Protein AF-H2Y977-F1 (afdb_monomer_lite)

Structure (mmCIF, N/CA/C/O backbone):
data_AF-H2Y977-F1
#
_entry.id   AF-H2Y977-F1
#
loop_
_atom_site.group_PDB
_atom_site.id
_atom_site.type_symbol
_atom_site.label_atom_id
_atom_site.label_alt_id
_atom_site.label_comp_id
_atom_site.label_asym_id
_atom_site.label_entity_id
_atom_site.label_seq_id
_atom_site.pdbx_PDB_ins_code
_atom_site.Cartn_x
_atom_site.Cartn_y
_atom_site.Cartn_z
_atom_site.occupancy
_atom_site.B_iso_or_equiv
_atom_site.auth_seq_id
_atom_site.auth_comp_id
_atom_site.auth_asym_id
_atom_site.auth_atom_id
_atom_site.pdbx_PDB_model_num
ATOM 1 N N . MET A 1 1 ? 7.269 18.524 -44.006 1.00 60.59 1 MET A N 1
ATOM 2 C CA . MET A 1 1 ? 6.969 18.932 -42.621 1.00 60.59 1 MET A CA 1
ATOM 3 C C . MET A 1 1 ? 5.842 18.061 -42.132 1.00 60.59 1 MET A C 1
ATOM 5 O O . MET A 1 1 ? 4.715 18.333 -42.498 1.00 60.59 1 MET A O 1
ATOM 9 N N . ASN A 1 2 ? 6.174 17.006 -41.398 1.00 74.19 2 ASN A N 1
ATOM 10 C CA . ASN A 1 2 ? 5.289 16.368 -40.427 1.00 74.19 2 ASN A CA 1
ATOM 11 C C . ASN A 1 2 ? 6.209 15.783 -39.344 1.00 74.19 2 ASN A C 1
ATOM 13 O O . ASN A 1 2 ? 6.215 14.585 -39.110 1.00 74.19 2 ASN A O 1
ATOM 17 N N . SER A 1 3 ? 7.056 16.626 -38.742 1.00 87.56 3 SER A N 1
ATOM 18 C CA . SER A 1 3 ? 8.059 16.211 -37.746 1.00 87.56 3 SER A CA 1
ATOM 19 C C . SER A 1 3 ? 7.436 15.508 -36.538 1.00 87.56 3 SER A C 1
ATOM 21 O O . SER A 1 3 ? 8.079 14.690 -35.890 1.00 87.56 3 SER A O 1
ATOM 23 N N . GLU A 1 4 ? 6.167 15.795 -36.254 1.00 94.62 4 GLU A N 1
ATOM 24 C CA . GLU A 1 4 ? 5.368 15.066 -35.269 1.00 94.62 4 GLU A CA 1
ATOM 25 C C . GLU A 1 4 ? 5.089 13.623 -35.710 1.00 94.62 4 GLU A C 1
ATOM 27 O O . GLU A 1 4 ? 5.185 12.711 -34.898 1.00 94.62 4 GLU A O 1
ATOM 32 N N . LEU A 1 5 ? 4.812 13.393 -36.998 1.00 93.06 5 LEU A N 1
ATOM 33 C CA . LEU A 1 5 ? 4.599 12.053 -37.550 1.00 93.06 5 LEU A CA 1
ATOM 34 C C . LEU A 1 5 ? 5.885 11.220 -37.489 1.00 93.06 5 LEU A C 1
ATOM 36 O O . LEU A 1 5 ? 5.832 10.049 -37.122 1.00 93.06 5 LEU A O 1
ATOM 40 N N . ASP A 1 6 ? 7.031 11.836 -37.778 1.00 93.19 6 ASP A N 1
ATOM 41 C CA . ASP A 1 6 ? 8.342 11.190 -37.641 1.00 93.19 6 ASP A CA 1
ATOM 42 C C . ASP A 1 6 ? 8.635 10.851 -36.167 1.00 93.19 6 ASP A C 1
ATOM 44 O O . ASP A 1 6 ? 9.006 9.723 -35.847 1.00 93.19 6 ASP A O 1
ATOM 48 N N . SER A 1 7 ? 8.342 11.779 -35.249 1.00 94.44 7 SER A N 1
ATOM 49 C CA . SER A 1 7 ? 8.498 11.557 -33.802 1.00 94.44 7 SER A CA 1
ATOM 50 C C . SER A 1 7 ? 7.619 10.411 -33.287 1.00 94.44 7 SER A C 1
ATOM 52 O O . SER A 1 7 ? 8.041 9.622 -32.442 1.00 94.44 7 SER A O 1
ATOM 54 N N . LEU A 1 8 ? 6.392 10.282 -33.799 1.00 95.00 8 LEU A N 1
ATOM 55 C CA . LEU A 1 8 ? 5.491 9.187 -33.436 1.00 95.00 8 LEU A CA 1
ATOM 56 C C . LEU A 1 8 ? 5.987 7.839 -33.967 1.00 95.00 8 LEU A C 1
ATOM 58 O O . LEU A 1 8 ? 5.907 6.840 -33.250 1.00 95.00 8 LEU A O 1
ATOM 62 N N . CYS A 1 9 ? 6.528 7.800 -35.187 1.00 94.88 9 CYS A N 1
ATOM 63 C CA . CYS A 1 9 ? 7.158 6.596 -35.730 1.00 94.88 9 CYS A CA 1
ATOM 64 C C . CYS A 1 9 ? 8.312 6.128 -34.838 1.00 94.88 9 CYS A C 1
ATOM 66 O O . CYS A 1 9 ? 8.383 4.942 -34.504 1.00 94.88 9 CYS A O 1
ATOM 68 N N . ASP A 1 10 ? 9.155 7.056 -34.387 1.00 95.88 10 ASP A N 1
ATOM 69 C CA . ASP A 1 10 ? 10.260 6.745 -33.485 1.00 95.88 10 ASP A CA 1
ATOM 70 C C . ASP A 1 10 ? 9.757 6.189 -32.148 1.00 95.88 10 ASP A C 1
ATOM 72 O O . ASP A 1 10 ? 10.258 5.161 -31.684 1.00 95.88 10 ASP A O 1
ATOM 76 N N . VAL A 1 11 ? 8.722 6.788 -31.548 1.00 96.00 11 VAL A N 1
ATOM 77 C CA . VAL A 1 11 ? 8.109 6.268 -30.312 1.00 96.00 11 VAL A CA 1
ATOM 78 C C . VAL A 1 11 ? 7.576 4.847 -30.516 1.00 96.00 11 VAL A C 1
ATOM 80 O O . VAL A 1 11 ? 7.844 3.969 -29.696 1.00 96.00 11 VAL A O 1
ATOM 83 N N . ILE A 1 12 ? 6.884 4.578 -31.626 1.00 97.12 12 ILE A N 1
ATOM 84 C CA . ILE A 1 12 ? 6.352 3.242 -31.940 1.00 97.12 12 ILE A CA 1
ATOM 85 C C . ILE A 1 12 ? 7.480 2.206 -32.036 1.00 97.12 12 ILE A C 1
ATOM 87 O O . ILE A 1 12 ? 7.340 1.093 -31.523 1.00 97.12 12 ILE A O 1
ATOM 91 N N . VAL A 1 13 ? 8.601 2.554 -32.673 1.00 97.06 13 VAL A N 1
ATOM 92 C CA . VAL A 1 13 ? 9.765 1.664 -32.794 1.00 97.06 13 VAL A CA 1
ATOM 93 C C . VAL A 1 13 ? 10.361 1.352 -31.420 1.00 97.06 13 VAL A C 1
ATOM 95 O O . VAL A 1 13 ? 10.608 0.183 -31.115 1.00 97.06 13 VAL A O 1
ATOM 98 N N . HIS A 1 14 ? 10.537 2.364 -30.570 1.00 96.50 14 HIS A N 1
ATOM 99 C CA . HIS A 1 14 ? 11.090 2.174 -29.228 1.00 96.50 14 HIS A CA 1
ATOM 100 C C . HIS A 1 14 ? 10.170 1.335 -28.334 1.00 96.50 14 HIS A C 1
ATOM 102 O O . HIS A 1 14 ? 10.648 0.418 -27.668 1.00 96.50 14 HIS A O 1
ATOM 108 N N . LEU A 1 15 ? 8.855 1.572 -28.368 1.00 95.62 15 LEU A N 1
ATOM 109 C CA . LEU A 1 15 ? 7.887 0.797 -27.584 1.00 95.62 15 LEU A CA 1
ATOM 110 C C . LEU A 1 15 ? 7.840 -0.674 -28.015 1.00 95.62 15 LEU A C 1
ATOM 112 O O . LEU A 1 15 ? 7.801 -1.563 -27.167 1.00 95.62 15 LEU A O 1
ATOM 116 N N . ARG A 1 16 ? 7.909 -0.958 -29.323 1.00 96.38 16 ARG A N 1
ATOM 117 C CA . ARG A 1 16 ? 7.991 -2.337 -29.843 1.00 96.38 16 ARG A CA 1
ATOM 118 C C . ARG A 1 16 ? 9.261 -3.059 -29.402 1.00 96.38 16 ARG A C 1
ATOM 120 O O . ARG A 1 16 ? 9.232 -4.258 -29.147 1.00 96.38 16 ARG A O 1
ATOM 1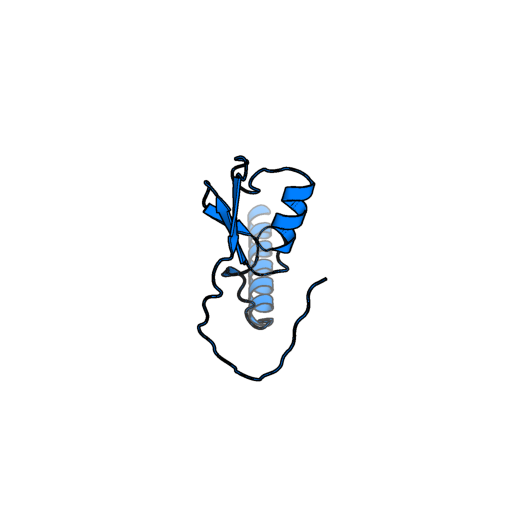27 N N . LYS A 1 17 ? 10.383 -2.343 -29.331 1.00 95.88 17 LYS A N 1
ATOM 128 C CA . LYS A 1 17 ? 11.644 -2.907 -28.847 1.00 95.88 17 LYS A CA 1
ATOM 1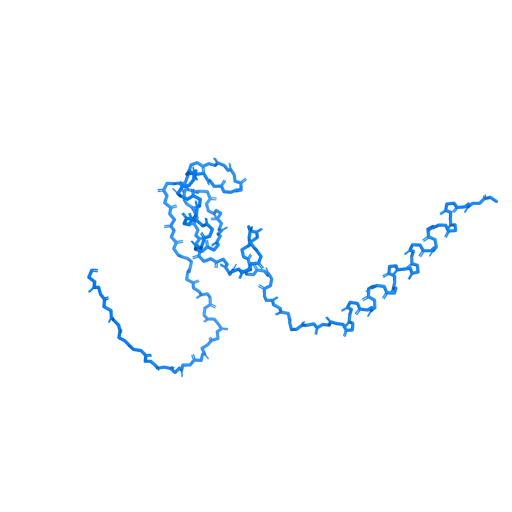29 C C . LYS A 1 17 ? 11.571 -3.211 -27.347 1.00 95.88 17 LYS A C 1
ATOM 131 O O . LYS A 1 17 ? 11.880 -4.329 -26.956 1.00 95.88 17 LYS A O 1
ATOM 136 N N . ALA A 1 18 ? 11.108 -2.253 -26.545 1.00 92.81 18 ALA A N 1
ATOM 137 C CA . ALA A 1 18 ? 11.002 -2.403 -25.095 1.00 92.81 18 ALA A CA 1
ATOM 138 C C . ALA A 1 18 ? 10.026 -3.521 -24.685 1.00 92.81 18 ALA A C 1
ATOM 140 O O . ALA A 1 18 ? 10.335 -4.311 -23.802 1.00 92.81 18 ALA A O 1
ATOM 141 N N . THR A 1 19 ? 8.877 -3.632 -25.361 1.00 91.81 19 THR A N 1
ATOM 142 C CA . THR A 1 19 ? 7.910 -4.726 -25.132 1.00 91.81 19 THR A CA 1
ATOM 143 C C . THR A 1 19 ? 8.516 -6.091 -25.438 1.00 91.81 19 THR A C 1
ATOM 145 O O . THR A 1 19 ? 8.445 -6.985 -24.602 1.00 91.81 19 THR A O 1
ATOM 148 N N . LYS A 1 20 ? 9.209 -6.234 -26.574 1.00 92.94 20 LYS A N 1
ATOM 149 C CA . LYS A 1 20 ? 9.927 -7.468 -26.915 1.00 92.94 20 LYS A CA 1
ATOM 150 C C . LYS A 1 20 ? 11.018 -7.812 -25.896 1.00 92.94 20 LYS A C 1
ATOM 152 O O . LYS A 1 20 ? 11.233 -8.979 -25.597 1.00 92.94 20 LYS A O 1
ATOM 157 N N . GLU A 1 21 ? 11.751 -6.827 -25.389 1.00 92.00 21 GLU A N 1
ATOM 158 C CA . GLU A 1 21 ? 12.775 -7.052 -24.359 1.00 92.00 21 GLU A CA 1
ATOM 159 C C . GLU A 1 21 ? 12.153 -7.490 -23.025 1.00 92.00 21 GLU A C 1
ATOM 161 O O . GLU A 1 21 ? 12.668 -8.419 -22.408 1.00 92.00 21 GLU A O 1
ATOM 166 N N . ALA A 1 22 ? 11.015 -6.908 -22.632 1.00 85.19 22 ALA A N 1
ATOM 167 C CA . ALA A 1 22 ? 10.260 -7.317 -21.447 1.00 85.19 22 ALA A CA 1
ATOM 168 C C . ALA A 1 22 ? 9.718 -8.754 -21.561 1.00 85.19 22 ALA A C 1
ATOM 170 O O . ALA A 1 22 ? 9.860 -9.533 -20.626 1.00 85.19 22 ALA A O 1
ATOM 171 N N . GLU A 1 23 ? 9.187 -9.148 -22.724 1.00 84.25 23 GLU A N 1
ATOM 172 C CA . GLU A 1 23 ? 8.746 -10.530 -22.998 1.00 84.25 23 GLU A CA 1
ATOM 173 C C . GLU A 1 23 ? 9.885 -11.559 -22.918 1.00 84.25 23 GLU A C 1
ATOM 175 O O . GLU A 1 23 ? 9.648 -12.728 -22.632 1.00 84.25 23 GLU A O 1
ATOM 180 N N . ASN A 1 24 ? 11.129 -11.154 -23.186 1.00 82.62 24 ASN A N 1
ATOM 181 C CA . ASN A 1 24 ? 12.286 -12.046 -23.070 1.00 82.62 24 ASN A CA 1
ATOM 182 C C . ASN A 1 24 ? 12.831 -12.129 -21.638 1.00 82.62 24 ASN A C 1
ATOM 184 O O . ASN A 1 24 ? 13.630 -13.018 -21.352 1.00 82.62 24 ASN A O 1
ATOM 188 N N . ASN A 1 25 ? 12.417 -11.218 -20.755 1.00 77.81 25 ASN A N 1
ATOM 189 C CA . ASN A 1 25 ? 12.866 -11.137 -19.371 1.00 77.81 25 ASN A CA 1
ATOM 190 C C . ASN A 1 25 ? 11.748 -11.537 -18.398 1.00 77.81 25 ASN A C 1
ATOM 192 O O . ASN A 1 25 ? 11.531 -10.873 -17.389 1.00 77.81 25 ASN A O 1
ATOM 196 N N . ILE A 1 26 ? 11.002 -12.598 -18.733 1.00 66.88 26 ILE A N 1
ATOM 197 C CA . ILE A 1 26 ? 9.994 -13.176 -17.839 1.00 66.88 26 ILE A CA 1
ATOM 198 C C . ILE A 1 26 ? 10.742 -13.800 -16.656 1.00 66.88 26 ILE A C 1
ATOM 200 O O . ILE A 1 26 ? 11.149 -14.962 -16.694 1.00 66.88 26 ILE A O 1
ATOM 204 N N . GLU A 1 27 ? 10.968 -12.996 -15.622 1.00 66.69 27 GLU A N 1
ATOM 205 C CA . GLU A 1 27 ? 11.196 -13.484 -14.267 1.00 66.69 27 GLU A CA 1
ATOM 206 C C . GLU A 1 27 ? 9.943 -14.264 -13.835 1.00 66.69 27 GLU A C 1
ATOM 208 O O . GLU A 1 27 ? 8.848 -13.996 -14.342 1.00 66.69 27 GLU A O 1
ATOM 213 N N . GLU A 1 28 ? 10.096 -15.283 -12.976 1.00 69.06 28 GLU A N 1
ATOM 214 C CA . GLU A 1 28 ? 8.939 -16.049 -12.493 1.00 69.06 28 GLU A CA 1
ATOM 215 C C . GLU A 1 28 ? 7.851 -15.071 -12.042 1.00 69.06 28 GLU A C 1
ATOM 217 O O . GLU A 1 28 ? 8.184 -14.127 -11.320 1.00 69.06 28 GLU A O 1
ATOM 222 N N . PRO A 1 29 ? 6.587 -15.245 -12.480 1.00 62.09 29 PRO A N 1
ATOM 223 C CA . PRO A 1 29 ? 5.522 -14.348 -12.082 1.00 62.09 29 PRO A CA 1
ATOM 224 C C . PRO A 1 29 ? 5.424 -14.419 -10.563 1.00 62.09 29 PRO A C 1
ATOM 226 O O . PRO A 1 29 ? 4.889 -15.378 -10.005 1.00 62.09 29 PRO A O 1
ATOM 229 N N . MET A 1 30 ? 5.982 -13.412 -9.887 1.00 60.59 30 MET A N 1
ATOM 230 C CA . MET A 1 30 ? 5.590 -13.141 -8.522 1.00 60.59 30 MET A CA 1
ATOM 231 C C . MET A 1 30 ? 4.086 -12.928 -8.584 1.00 60.59 30 MET A C 1
ATOM 233 O O . MET A 1 30 ? 3.578 -12.305 -9.517 1.00 60.59 30 MET A O 1
ATOM 237 N N . ASP A 1 31 ? 3.371 -13.505 -7.632 1.00 74.31 31 ASP A N 1
ATOM 238 C CA . ASP A 1 31 ? 1.932 -13.334 -7.527 1.00 74.31 31 ASP A CA 1
ATOM 239 C C . ASP A 1 31 ? 1.644 -11.892 -7.074 1.00 74.31 31 ASP A C 1
ATOM 241 O O . ASP A 1 31 ? 1.397 -11.601 -5.901 1.00 74.31 31 ASP A O 1
ATOM 245 N N . GLU A 1 32 ? 1.812 -10.954 -8.010 1.00 77.69 32 GLU A N 1
ATOM 246 C CA . GLU A 1 32 ? 1.706 -9.510 -7.812 1.00 77.69 32 GLU A CA 1
ATOM 247 C C . GLU A 1 32 ? 0.308 -9.127 -7.325 1.00 77.69 32 GLU A C 1
ATOM 249 O O . GLU A 1 32 ? 0.159 -8.160 -6.574 1.00 77.69 32 GLU A O 1
ATOM 254 N N . ASP A 1 33 ? -0.696 -9.935 -7.674 1.00 82.50 33 ASP A N 1
ATOM 255 C CA . ASP A 1 33 ? -2.084 -9.776 -7.249 1.00 82.50 33 ASP A CA 1
ATOM 256 C C . ASP A 1 33 ? -2.249 -9.941 -5.729 1.00 82.50 33 ASP A C 1
ATOM 258 O O . ASP A 1 33 ? -3.151 -9.348 -5.128 1.00 82.50 33 ASP A O 1
ATOM 262 N N . ASN A 1 34 ? -1.345 -10.684 -5.082 1.00 86.88 34 ASN A N 1
ATOM 263 C CA . ASN A 1 34 ? -1.350 -10.907 -3.639 1.00 86.88 34 ASN A CA 1
ATOM 264 C C . ASN A 1 34 ? -0.415 -9.966 -2.867 1.00 86.88 34 ASN A C 1
ATOM 266 O O . ASN A 1 34 ? -0.412 -9.981 -1.631 1.00 86.88 34 ASN A O 1
ATOM 270 N N . LEU A 1 35 ? 0.346 -9.096 -3.538 1.00 92.62 35 LEU A N 1
ATOM 271 C CA . LEU A 1 35 ? 1.236 -8.149 -2.872 1.00 92.62 35 LEU A CA 1
ATOM 272 C C . LEU A 1 35 ? 0.475 -6.965 -2.264 1.00 92.62 35 LEU A C 1
ATOM 274 O O . LEU A 1 35 ? -0.438 -6.368 -2.831 1.00 92.62 35 LEU A O 1
ATOM 278 N N . CYS A 1 36 ? 0.902 -6.554 -1.073 1.00 94.06 36 CYS A N 1
ATOM 279 C CA . CYS A 1 36 ? 0.408 -5.347 -0.431 1.00 94.06 36 CYS A CA 1
ATOM 280 C C . CYS A 1 36 ? 0.822 -4.117 -1.244 1.00 94.06 36 CYS A C 1
ATOM 282 O O . CYS A 1 36 ? 1.980 -3.697 -1.197 1.00 94.06 36 CYS A O 1
ATOM 284 N N . THR A 1 37 ? -0.153 -3.475 -1.886 1.00 94.06 37 THR A N 1
ATOM 285 C CA . THR A 1 37 ? 0.024 -2.282 -2.737 1.00 94.06 37 THR A CA 1
ATOM 286 C C . THR A 1 37 ? 0.577 -1.051 -2.013 1.00 94.06 37 THR A C 1
ATOM 288 O O . THR A 1 37 ? 0.934 -0.063 -2.647 1.00 94.06 37 THR A O 1
ATOM 291 N N . ILE A 1 38 ? 0.680 -1.096 -0.682 1.00 94.94 38 ILE A N 1
ATOM 292 C CA . ILE A 1 38 ? 1.324 -0.049 0.120 1.00 94.94 38 ILE A CA 1
ATOM 293 C C . ILE A 1 38 ? 2.852 -0.184 0.103 1.00 94.94 38 ILE A C 1
ATOM 295 O O . ILE A 1 38 ? 3.553 0.821 0.182 1.00 94.94 38 ILE A O 1
ATOM 299 N N . CYS A 1 39 ? 3.378 -1.412 0.033 1.00 94.62 39 CYS A N 1
ATOM 300 C CA . CYS A 1 39 ? 4.815 -1.670 0.178 1.00 94.62 39 CYS A CA 1
ATOM 301 C C . CYS A 1 39 ? 5.452 -2.468 -0.961 1.00 94.62 39 CYS A C 1
ATOM 303 O O . CYS A 1 39 ? 6.675 -2.490 -1.023 1.00 94.62 39 CYS A O 1
ATOM 305 N N . TYR A 1 40 ? 4.663 -3.139 -1.807 1.00 93.62 40 TYR A N 1
ATOM 306 C CA . TYR A 1 40 ? 5.127 -4.009 -2.898 1.00 93.62 40 TYR A CA 1
ATOM 307 C C . TYR A 1 40 ? 6.193 -5.046 -2.484 1.00 93.62 40 TYR A C 1
ATOM 309 O O . TYR A 1 40 ? 6.957 -5.519 -3.313 1.00 93.62 40 TYR A O 1
ATOM 317 N N . ALA A 1 41 ? 6.265 -5.389 -1.193 1.00 92.38 41 ALA A N 1
ATOM 318 C CA . ALA A 1 41 ? 7.330 -6.226 -0.630 1.00 92.38 41 ALA A CA 1
ATOM 319 C C . ALA A 1 41 ? 6.818 -7.383 0.240 1.00 92.38 41 ALA A C 1
ATOM 321 O O . ALA A 1 41 ? 7.574 -8.286 0.573 1.00 92.38 41 ALA A O 1
ATOM 322 N N . ASN A 1 42 ? 5.557 -7.337 0.674 1.00 92.75 42 ASN A N 1
ATOM 323 C CA . ASN A 1 42 ? 4.941 -8.374 1.500 1.00 92.75 42 ASN A CA 1
ATOM 324 C C . ASN A 1 42 ? 3.525 -8.633 0.999 1.00 92.75 42 ASN A C 1
ATOM 326 O O . ASN A 1 42 ? 2.860 -7.693 0.565 1.00 92.75 42 ASN A O 1
ATOM 330 N N . GLU A 1 43 ? 3.039 -9.855 1.161 1.00 93.38 43 GLU A N 1
ATOM 331 C CA . GLU A 1 43 ? 1.677 -10.238 0.792 1.00 93.38 43 GLU A CA 1
ATOM 332 C C . GLU A 1 43 ? 0.605 -9.575 1.670 1.00 93.38 43 GLU A C 1
ATOM 334 O O . GLU A 1 43 ? 0.824 -9.201 2.833 1.00 93.38 43 GLU A O 1
ATOM 339 N N . VAL A 1 44 ? -0.586 -9.427 1.099 1.00 94.69 44 VAL A N 1
ATOM 340 C CA . VAL A 1 44 ? 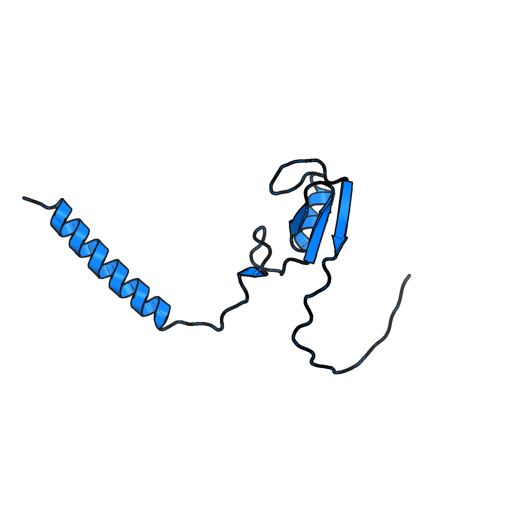-1.802 -9.028 1.798 1.00 94.69 44 VAL A CA 1
ATOM 341 C C . VAL A 1 44 ? -2.174 -10.106 2.816 1.00 94.69 44 VAL A C 1
ATOM 343 O O . VAL A 1 44 ? -2.309 -11.276 2.489 1.00 94.69 44 VAL A O 1
ATOM 346 N N . ALA A 1 45 ? -2.359 -9.707 4.074 1.00 95.75 45 ALA A N 1
ATOM 347 C CA . ALA A 1 45 ? -2.570 -10.648 5.176 1.00 95.75 45 ALA A CA 1
ATOM 348 C C . ALA A 1 45 ? -3.611 -10.184 6.201 1.00 95.75 45 ALA A C 1
ATOM 350 O O . ALA A 1 45 ? -3.999 -10.961 7.068 1.00 95.75 45 ALA A O 1
ATOM 351 N N . VAL A 1 46 ? -4.054 -8.926 6.147 1.00 96.31 46 VAL A N 1
ATOM 352 C CA . VAL A 1 46 ? -5.021 -8.366 7.097 1.00 96.31 46 VAL A CA 1
ATOM 353 C C . VAL A 1 46 ? -6.120 -7.592 6.383 1.00 96.31 46 VAL A C 1
ATOM 355 O O . VAL A 1 46 ? -5.876 -6.985 5.343 1.00 96.31 46 VAL A O 1
ATOM 358 N N . VAL A 1 47 ? -7.309 -7.567 6.981 1.00 96.81 47 VAL A N 1
ATOM 359 C CA . VAL A 1 47 ? -8.462 -6.759 6.563 1.00 96.81 47 VAL A CA 1
ATOM 360 C C . VAL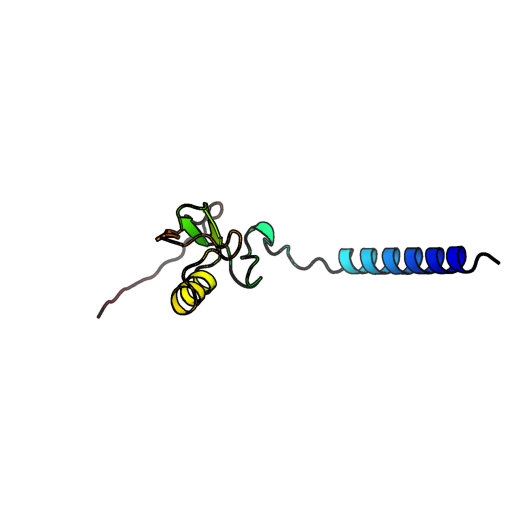 A 1 47 ? -8.852 -5.776 7.668 1.00 96.81 47 VAL A C 1
ATOM 362 O O . VAL A 1 47 ? -8.837 -6.116 8.852 1.00 96.81 47 VAL A O 1
ATOM 365 N N . PHE A 1 48 ? -9.185 -4.542 7.296 1.00 96.31 48 PHE A N 1
ATOM 366 C CA . PHE A 1 48 ? -9.553 -3.464 8.215 1.00 96.31 48 PHE A CA 1
ATOM 367 C C . PHE A 1 48 ? -11.068 -3.365 8.387 1.00 96.31 48 PHE A C 1
ATOM 369 O O . PHE A 1 48 ? -11.819 -3.474 7.420 1.00 96.31 48 PHE A O 1
ATOM 376 N N . HIS A 1 49 ? -11.526 -3.040 9.594 1.00 96.00 49 HIS A N 1
ATOM 377 C CA . HIS A 1 49 ? -12.943 -2.848 9.900 1.00 96.00 49 HIS A CA 1
ATOM 378 C C . HIS A 1 49 ? -13.234 -1.392 10.289 1.00 96.00 49 HIS A C 1
ATOM 380 O O . HIS A 1 49 ? -12.437 -0.789 11.016 1.00 96.00 49 HIS A O 1
ATOM 386 N N . PRO A 1 50 ? -14.361 -0.817 9.819 1.00 95.88 50 PRO A N 1
ATOM 387 C CA . PRO A 1 50 ? -15.436 -1.462 9.042 1.00 95.88 50 PRO A CA 1
ATOM 388 C C . PRO A 1 50 ? -15.249 -1.449 7.507 1.00 95.88 50 PRO A C 1
ATOM 390 O O . PRO A 1 50 ? -16.061 -2.030 6.793 1.00 95.88 50 PRO A O 1
ATOM 393 N N . CYS A 1 51 ? -14.213 -0.787 6.980 1.00 97.19 51 CYS A N 1
ATOM 394 C CA . CYS A 1 51 ? -14.103 -0.474 5.545 1.00 97.19 51 CYS A CA 1
ATOM 395 C C . CYS A 1 51 ? -13.717 -1.638 4.610 1.00 97.19 51 CYS A C 1
ATOM 397 O O . CYS A 1 51 ? -13.852 -1.492 3.400 1.00 97.19 51 CYS A O 1
ATOM 399 N N . LYS A 1 52 ? -13.255 -2.775 5.141 1.00 96.25 52 LYS A N 1
ATOM 400 C CA . LYS A 1 52 ? -12.860 -3.996 4.411 1.00 96.25 52 LYS A CA 1
ATOM 401 C C . LYS A 1 52 ? -11.669 -3.865 3.453 1.00 96.25 52 LYS A C 1
ATOM 403 O O . LYS A 1 52 ? -11.414 -4.784 2.683 1.00 96.25 52 LYS A O 1
ATOM 408 N N . HIS A 1 53 ? -10.909 -2.775 3.515 1.00 96.31 53 HIS A N 1
ATOM 409 C CA . HIS A 1 53 ? -9.630 -2.691 2.807 1.00 96.31 53 HIS A CA 1
ATOM 410 C C . HIS A 1 53 ? -8.577 -3.603 3.437 1.00 96.31 53 HIS A C 1
ATOM 412 O O . HIS A 1 53 ? -8.673 -3.935 4.619 1.00 96.31 53 HIS A O 1
ATOM 418 N N . THR A 1 54 ? -7.561 -3.976 2.664 1.00 96.00 54 THR A N 1
ATOM 419 C CA . THR A 1 54 ? -6.577 -4.984 3.058 1.00 96.00 54 THR A CA 1
ATOM 420 C C . THR A 1 54 ? -5.138 -4.472 2.943 1.00 96.00 54 THR A C 1
ATOM 422 O O . THR A 1 54 ? -4.856 -3.538 2.197 1.00 96.00 54 THR A O 1
ATOM 425 N N . SER A 1 55 ? -4.214 -5.040 3.724 1.00 96.06 55 SER A N 1
ATOM 426 C CA . SER A 1 55 ? -2.770 -4.760 3.625 1.00 96.06 55 SER A CA 1
ATOM 427 C C . SER A 1 55 ? -1.935 -5.922 4.168 1.00 96.06 55 SER A C 1
ATOM 429 O O . SER A 1 55 ? -2.472 -6.896 4.694 1.00 96.06 55 SER A O 1
ATOM 431 N N . CYS A 1 56 ? -0.606 -5.812 4.124 1.00 96.62 56 CYS A N 1
ATOM 432 C CA . CYS A 1 56 ? 0.275 -6.703 4.882 1.00 96.62 56 CYS A CA 1
ATOM 433 C C . CYS A 1 56 ? 0.277 -6.358 6.385 1.00 96.62 56 CYS A C 1
ATOM 435 O O . CYS A 1 56 ? -0.077 -5.243 6.795 1.00 96.62 56 CYS A O 1
ATOM 437 N N . ARG A 1 57 ? 0.734 -7.308 7.216 1.00 95.88 57 ARG A N 1
ATOM 438 C CA . ARG A 1 57 ? 0.849 -7.152 8.682 1.00 95.88 57 ARG A CA 1
ATOM 439 C C . ARG A 1 57 ? 1.824 -6.051 9.098 1.00 95.88 57 ARG A C 1
ATOM 441 O O . ARG A 1 57 ? 1.608 -5.389 10.110 1.00 95.88 57 ARG A O 1
ATOM 448 N N . THR A 1 58 ? 2.900 -5.860 8.341 1.00 96.44 58 THR A N 1
ATOM 449 C CA . THR A 1 58 ? 3.928 -4.857 8.651 1.00 96.44 58 THR A CA 1
ATOM 450 C C . THR A 1 58 ? 3.374 -3.444 8.488 1.00 96.44 58 THR A C 1
ATOM 452 O O . THR A 1 58 ? 3.507 -2.623 9.395 1.00 96.44 58 THR A O 1
ATOM 455 N N . CYS A 1 59 ? 2.664 -3.183 7.385 1.00 96.12 59 CYS A N 1
ATOM 456 C CA . CYS A 1 59 ? 2.061 -1.880 7.118 1.00 96.12 59 CYS A CA 1
ATOM 457 C C . CYS A 1 59 ? 1.006 -1.503 8.166 1.00 96.12 59 CYS A C 1
ATOM 459 O O . CYS A 1 59 ? 1.068 -0.396 8.696 1.00 96.12 59 CYS A O 1
ATOM 461 N N . ILE A 1 60 ? 0.081 -2.405 8.530 1.00 95.12 60 ILE A N 1
ATOM 462 C CA . ILE A 1 60 ? -0.947 -2.064 9.531 1.00 95.12 60 ILE A CA 1
ATOM 463 C C . ILE A 1 60 ? -0.343 -1.781 10.909 1.00 95.12 60 ILE A C 1
ATOM 465 O O . ILE A 1 60 ? -0.767 -0.845 11.580 1.00 95.12 60 ILE A O 1
ATOM 469 N N . LYS A 1 61 ? 0.686 -2.530 11.328 1.00 93.00 61 LYS A N 1
ATOM 470 C CA . LYS A 1 61 ? 1.365 -2.277 12.607 1.00 93.00 61 LYS A CA 1
ATOM 471 C C . LYS A 1 61 ? 1.973 -0.881 12.632 1.00 93.00 61 LYS A C 1
ATOM 473 O O . LYS A 1 61 ? 1.779 -0.162 13.605 1.00 93.00 61 LYS A O 1
ATOM 478 N N . GLN A 1 62 ? 2.652 -0.492 11.553 1.00 94.19 62 GLN A N 1
ATOM 479 C CA . GLN A 1 62 ? 3.248 0.834 11.439 1.00 94.19 62 GLN A CA 1
ATOM 480 C C . GLN A 1 62 ? 2.188 1.944 11.441 1.00 94.19 62 GLN A C 1
ATOM 482 O O . GLN A 1 62 ? 2.372 2.957 12.112 1.00 94.19 62 GLN A O 1
ATOM 487 N N . GLN A 1 63 ? 1.073 1.744 10.734 1.00 92.56 63 GLN A N 1
ATOM 488 C CA . GLN A 1 63 ? -0.020 2.714 10.665 1.00 92.56 63 GLN A CA 1
ATOM 489 C C . GLN A 1 63 ? -0.692 2.909 12.020 1.00 92.56 63 GLN A C 1
ATOM 491 O O . GLN A 1 63 ? -0.861 4.036 12.461 1.00 92.56 63 GLN A O 1
ATOM 496 N N . LEU A 1 64 ? -0.986 1.833 12.751 1.00 87.62 64 LEU A N 1
ATOM 497 C CA . LEU A 1 64 ? -1.574 1.942 14.090 1.00 87.62 64 LEU A CA 1
ATOM 498 C C . LEU A 1 64 ? -0.664 2.665 15.099 1.00 87.62 64 LEU A C 1
ATOM 500 O O . LEU A 1 64 ? -1.170 3.163 16.102 1.00 87.62 64 LEU A 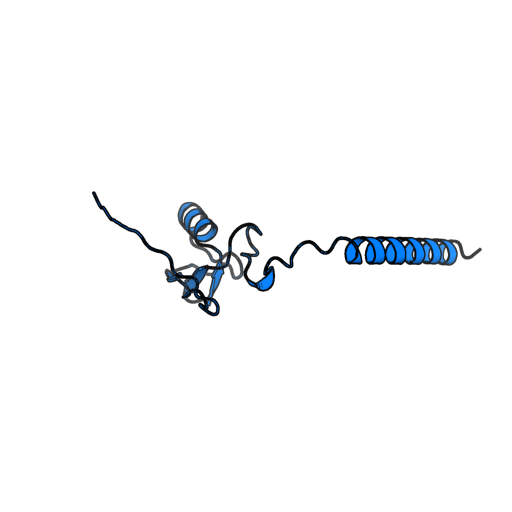O 1
ATOM 504 N N . MET A 1 65 ? 0.646 2.743 14.838 1.00 89.19 65 MET A N 1
ATOM 505 C CA . MET A 1 65 ? 1.590 3.528 15.642 1.00 89.19 65 MET A CA 1
ATOM 506 C C . MET A 1 65 ? 1.610 5.018 15.270 1.00 89.19 65 MET A C 1
ATOM 508 O O . MET A 1 65 ? 1.943 5.838 16.121 1.00 89.19 65 MET A O 1
ATOM 512 N N . SER A 1 66 ? 1.283 5.378 14.025 1.00 86.19 66 SER A N 1
ATOM 513 C CA . SER A 1 66 ? 1.353 6.757 13.521 1.00 86.19 66 SER A CA 1
ATOM 514 C C . SER A 1 66 ? -0.013 7.443 13.437 1.00 86.19 66 SER A C 1
ATOM 516 O O . SER A 1 66 ? -0.165 8.567 13.908 1.00 86.19 66 SER A O 1
ATOM 518 N N . CYS A 1 67 ? -1.005 6.790 12.833 1.00 83.94 67 CYS A N 1
ATOM 519 C CA . CYS A 1 67 ? -2.340 7.320 12.587 1.00 83.94 67 CYS A CA 1
ATOM 520 C C . CYS A 1 67 ? -3.356 6.181 12.423 1.00 83.94 67 CYS A C 1
ATOM 522 O O . CYS A 1 67 ? -3.195 5.291 11.592 1.00 83.94 67 CYS A O 1
ATOM 524 N N . ARG A 1 68 ? -4.461 6.215 13.170 1.00 89.06 68 ARG A N 1
ATOM 525 C CA . ARG A 1 68 ? -5.446 5.121 13.191 1.00 89.06 68 ARG A CA 1
ATOM 526 C C . ARG A 1 68 ? -6.469 5.181 12.044 1.00 89.06 68 ARG A C 1
ATOM 528 O O . ARG A 1 68 ? -7.651 4.930 12.249 1.00 89.06 68 ARG A O 1
ATOM 535 N N . GLU A 1 69 ? -6.024 5.489 10.832 1.00 95.00 69 GLU A N 1
ATOM 536 C CA . GLU A 1 69 ? -6.870 5.622 9.637 1.00 95.00 69 GLU A CA 1
ATOM 537 C C . GLU A 1 69 ? -6.515 4.596 8.556 1.00 95.00 69 GLU A C 1
ATOM 539 O O . GLU A 1 69 ? -5.367 4.166 8.430 1.00 95.00 69 GLU A O 1
ATOM 544 N N . CYS A 1 70 ? -7.505 4.210 7.751 1.00 95.50 70 CYS A N 1
ATOM 545 C CA . CYS A 1 70 ? -7.321 3.328 6.606 1.00 95.50 70 CYS A CA 1
ATOM 546 C C . CYS A 1 70 ? -6.499 4.026 5.510 1.00 95.50 70 CYS A C 1
ATOM 548 O O . CYS A 1 70 ? -6.839 5.135 5.104 1.00 95.50 70 CYS A O 1
ATOM 550 N N . PHE A 1 71 ? -5.495 3.341 4.952 1.00 94.62 71 PHE A N 1
ATOM 551 C CA . PHE A 1 71 ? -4.664 3.861 3.855 1.00 94.62 71 PHE A CA 1
ATOM 552 C C . PHE A 1 71 ? -5.458 4.313 2.619 1.00 94.62 71 PHE A C 1
ATOM 554 O O . PHE A 1 71 ? -5.044 5.239 1.928 1.00 94.62 71 PHE A O 1
ATOM 561 N N . TYR A 1 72 ? -6.592 3.663 2.347 1.00 95.12 72 TYR A N 1
ATOM 562 C CA . TYR A 1 72 ? -7.352 3.839 1.110 1.00 95.12 72 TYR A CA 1
ATOM 563 C C . TYR A 1 72 ? -8.482 4.856 1.277 1.00 95.12 72 TYR A C 1
ATOM 565 O O . TYR A 1 72 ? -8.547 5.849 0.558 1.00 95.12 72 TYR A O 1
ATOM 573 N N . CYS A 1 73 ? -9.369 4.633 2.251 1.00 96.62 73 CYS A N 1
ATOM 574 C CA . CYS A 1 73 ? -10.562 5.462 2.436 1.00 96.62 73 CYS A CA 1
ATOM 575 C C . CYS A 1 73 ? -10.457 6.476 3.579 1.00 96.62 73 CYS A C 1
ATOM 577 O O . CYS A 1 73 ? -11.405 7.228 3.794 1.00 96.62 73 CYS A O 1
ATOM 579 N N . LYS A 1 74 ? -9.346 6.487 4.329 1.00 94.56 74 LYS A N 1
ATOM 580 C CA . LYS A 1 74 ? -9.084 7.384 5.473 1.00 94.56 74 LYS A CA 1
ATOM 581 C C . LYS A 1 74 ? -10.072 7.284 6.639 1.00 94.56 74 LYS A C 1
ATOM 583 O O . LYS A 1 74 ? -9.996 8.053 7.586 1.00 94.56 74 LYS A O 1
ATOM 588 N N . SER A 1 75 ? -10.997 6.328 6.616 1.00 95.06 75 SER A N 1
ATOM 589 C CA . SER A 1 75 ? -11.884 6.073 7.753 1.00 95.06 75 SER A CA 1
ATOM 590 C C . SER A 1 75 ? -11.091 5.525 8.941 1.00 95.06 75 SER A C 1
ATOM 592 O O . SER A 1 75 ? -10.128 4.779 8.745 1.00 95.06 75 SER A O 1
ATOM 594 N N . ASN A 1 76 ? -11.514 5.857 10.163 1.00 95.06 76 ASN A N 1
ATOM 595 C CA . ASN A 1 76 ? -10.905 5.332 11.384 1.00 95.06 76 ASN A CA 1
ATOM 596 C C . ASN A 1 76 ? -10.957 3.794 11.402 1.00 95.06 76 ASN A C 1
ATOM 598 O O . ASN A 1 76 ? -12.016 3.199 11.190 1.00 95.06 76 ASN A O 1
ATOM 602 N N . VAL A 1 77 ? -9.813 3.157 11.655 1.00 95.19 77 VAL A N 1
ATOM 603 C CA . VAL A 1 77 ? -9.694 1.697 11.743 1.00 95.19 77 VAL A CA 1
ATOM 604 C C . VAL A 1 77 ? -9.988 1.275 13.174 1.00 95.19 77 VAL A C 1
ATOM 606 O O . VAL A 1 77 ? -9.192 1.491 14.090 1.00 95.19 77 VAL A O 1
ATOM 609 N N . GLU A 1 78 ? -11.143 0.653 13.376 1.00 94.06 78 GLU A N 1
ATOM 610 C CA . GLU A 1 78 ? -11.578 0.208 14.701 1.00 94.06 78 GLU A CA 1
ATOM 611 C C . GLU A 1 78 ? -10.883 -1.089 15.113 1.00 94.06 78 GLU A C 1
ATOM 613 O O . GLU A 1 78 ? -10.458 -1.240 16.262 1.00 94.06 78 GLU A O 1
ATOM 618 N N . SER A 1 79 ? -10.722 -2.004 14.160 1.00 93.69 79 SER A N 1
ATOM 619 C CA . SER A 1 79 ? -10.058 -3.290 14.337 1.00 93.69 79 SER A CA 1
ATOM 620 C C . SER A 1 79 ? -9.543 -3.827 12.999 1.00 93.69 79 SER A C 1
ATOM 622 O O . SER A 1 79 ? -9.922 -3.353 11.925 1.00 93.69 79 SER A O 1
ATOM 624 N N . TYR A 1 80 ? -8.668 -4.827 13.058 1.00 95.50 80 TYR A N 1
ATOM 625 C CA . TYR A 1 80 ? -8.225 -5.593 11.897 1.00 95.50 80 TYR A CA 1
ATOM 626 C C . TYR A 1 80 ? -8.245 -7.085 12.233 1.00 95.50 80 TYR A C 1
ATOM 628 O O . TYR A 1 80 ? -8.107 -7.453 13.401 1.00 95.50 80 TYR A O 1
ATOM 636 N N . SER A 1 81 ? -8.430 -7.932 11.226 1.00 96.06 81 SER A N 1
ATOM 637 C CA . SER A 1 81 ? -8.320 -9.387 11.369 1.00 96.06 81 SER A CA 1
ATOM 638 C C . SER A 1 81 ? -7.412 -9.959 10.294 1.00 96.06 81 SER A C 1
ATOM 640 O O . SER A 1 81 ? -7.295 -9.388 9.210 1.00 96.06 81 SER A O 1
ATOM 642 N N . ASP A 1 82 ? -6.780 -11.087 10.596 1.00 95.31 82 ASP A N 1
ATOM 643 C CA . ASP A 1 82 ? -5.997 -11.824 9.615 1.00 95.31 82 ASP A CA 1
ATOM 644 C C . ASP A 1 82 ? -6.906 -12.454 8.554 1.00 95.31 82 ASP A C 1
ATOM 646 O O . ASP A 1 82 ? -7.985 -12.970 8.859 1.00 95.31 82 ASP A O 1
ATOM 650 N N . ILE A 1 83 ? -6.459 -12.398 7.305 1.00 92.00 83 ILE A N 1
ATOM 651 C CA . ILE A 1 83 ? -7.049 -13.130 6.189 1.00 92.00 83 ILE A CA 1
ATOM 652 C C . ILE A 1 83 ? -6.394 -14.511 6.212 1.00 92.00 83 ILE A C 1
ATOM 654 O O . ILE A 1 83 ? -5.171 -14.614 6.327 1.00 92.00 83 ILE A O 1
ATOM 658 N N . ALA A 1 84 ? -7.195 -15.577 6.184 1.00 78.75 84 ALA A N 1
ATOM 659 C CA . ALA A 1 84 ? -6.638 -16.920 6.088 1.00 78.75 84 ALA A CA 1
ATOM 660 C C . ALA A 1 84 ? -5.813 -17.007 4.793 1.00 78.75 84 ALA A C 1
ATOM 662 O O . ALA A 1 84 ? -6.317 -16.571 3.755 1.00 78.75 84 ALA A O 1
ATOM 663 N N . PRO A 1 85 ? -4.578 -17.539 4.824 1.00 64.44 85 PRO A N 1
ATOM 664 C CA . PRO A 1 85 ? -3.858 -17.793 3.587 1.00 64.44 85 PRO A CA 1
ATOM 665 C C . PRO A 1 85 ? -4.718 -18.748 2.758 1.00 64.44 85 PRO A C 1
ATOM 667 O O . PRO A 1 85 ? -5.146 -19.785 3.272 1.00 64.44 85 PRO A O 1
ATOM 670 N N . SER A 1 86 ? -5.027 -18.380 1.516 1.00 56.97 86 SER A N 1
ATOM 671 C CA . SER A 1 86 ? -5.657 -19.275 0.548 1.00 56.97 86 SER A CA 1
ATOM 672 C C . SER A 1 86 ? -4.688 -20.422 0.285 1.00 56.97 86 SER A C 1
ATOM 674 O O . SER A 1 86 ? -3.806 -20.343 -0.563 1.00 56.97 86 SER A O 1
ATOM 676 N N . SER A 1 87 ? -4.798 -21.464 1.104 1.00 49.03 87 SER A N 1
ATOM 677 C CA . SER A 1 87 ? -3.997 -22.673 1.035 1.00 49.03 87 SER A CA 1
ATOM 678 C C . SER A 1 87 ? -4.478 -23.539 -0.125 1.00 49.03 87 SER A C 1
ATOM 680 O O . SER A 1 87 ? -5.121 -24.561 0.093 1.00 49.03 87 SER A O 1
ATOM 682 N N . ASP A 1 88 ? -4.135 -23.133 -1.341 1.00 50.78 88 ASP A N 1
ATOM 683 C CA . ASP A 1 88 ? -4.061 -24.016 -2.502 1.00 50.78 88 ASP A CA 1
ATOM 684 C C . ASP A 1 88 ? -2.590 -24.166 -2.910 1.00 50.78 88 ASP A C 1
ATOM 686 O O . ASP A 1 88 ? -2.214 -23.825 -4.018 1.00 50.78 88 ASP A O 1
ATOM 690 N N . MET A 1 89 ? -1.743 -24.614 -1.976 1.00 53.41 89 MET A N 1
ATOM 691 C CA . MET A 1 89 ? -0.624 -25.541 -2.206 1.00 53.41 89 MET A CA 1
ATOM 692 C C . MET A 1 89 ? -0.048 -25.946 -0.844 1.00 53.41 89 MET A C 1
ATOM 694 O O . MET A 1 89 ? 0.578 -25.165 -0.131 1.00 53.41 89 MET A O 1
ATOM 698 N N . ALA A 1 90 ? -0.305 -27.196 -0.473 1.00 49.16 90 ALA A N 1
ATOM 699 C CA . ALA A 1 90 ? 0.352 -27.863 0.631 1.00 49.16 90 ALA A CA 1
ATOM 700 C C . ALA A 1 90 ? 1.759 -28.296 0.200 1.00 49.16 90 ALA A C 1
ATOM 702 O O . ALA A 1 90 ? 1.893 -29.067 -0.746 1.00 49.16 90 ALA A O 1
ATOM 703 N N . ASP A 1 91 ? 2.781 -27.900 0.953 1.00 38.75 91 ASP A N 1
ATOM 704 C CA . ASP A 1 91 ? 3.928 -28.772 1.185 1.00 38.75 91 ASP A CA 1
ATOM 705 C C . ASP A 1 91 ? 4.256 -28.779 2.679 1.00 38.75 91 ASP A C 1
ATOM 707 O O . ASP A 1 91 ? 4.301 -27.752 3.358 1.00 38.75 91 ASP A O 1
ATOM 711 N N . THR A 1 92 ? 4.352 -29.990 3.213 1.00 51.28 92 THR A N 1
ATOM 712 C CA . THR A 1 92 ? 4.409 -30.287 4.640 1.00 51.28 92 THR A CA 1
ATOM 713 C C . THR A 1 92 ? 5.821 -30.730 4.988 1.00 51.28 92 THR A C 1
ATOM 715 O O . THR A 1 92 ? 6.197 -31.836 4.622 1.00 51.28 92 THR A O 1
ATOM 718 N N . SER A 1 93 ? 6.548 -29.973 5.817 1.00 50.97 93 SER A N 1
ATOM 719 C CA . SER A 1 93 ? 7.593 -30.564 6.672 1.00 50.97 93 SER A CA 1
ATOM 720 C C . SER A 1 93 ? 7.966 -29.702 7.894 1.00 50.97 93 SER A C 1
ATOM 722 O O . SER A 1 93 ? 8.830 -28.838 7.839 1.00 50.97 93 SER A O 1
ATOM 724 N N . ALA A 1 94 ? 7.267 -29.996 8.997 1.00 49.28 94 ALA A N 1
ATOM 725 C CA . ALA A 1 94 ? 7.725 -30.259 10.373 1.00 49.28 94 ALA A CA 1
ATOM 726 C C . ALA A 1 94 ? 8.741 -29.357 11.135 1.00 49.28 94 ALA A C 1
ATOM 728 O O . ALA A 1 94 ? 9.938 -29.372 10.871 1.00 49.28 94 ALA A O 1
ATOM 729 N N . GLY A 1 95 ? 8.247 -28.829 12.275 1.00 38.75 95 GLY A N 1
ATOM 730 C CA . GLY A 1 95 ? 8.950 -28.674 13.570 1.00 38.75 95 GLY A CA 1
ATOM 731 C C . GLY A 1 95 ? 9.341 -27.233 13.936 1.00 38.75 95 GLY A C 1
ATOM 732 O O . GLY A 1 95 ? 10.077 -26.603 13.201 1.00 38.75 95 GLY A O 1
ATOM 733 N N . GLY A 1 96 ? 8.954 -26.599 15.048 1.00 38.09 96 GLY A N 1
ATOM 734 C CA . GLY A 1 96 ? 8.272 -26.995 16.281 1.00 38.09 96 GLY A CA 1
ATOM 735 C C . GLY A 1 96 ? 8.797 -26.127 17.449 1.00 38.09 96 GLY A C 1
ATOM 736 O O . GLY A 1 96 ? 9.996 -25.892 17.526 1.00 38.09 96 GLY A O 1
ATOM 737 N N . ALA A 1 97 ? 7.896 -25.730 18.363 1.00 46.09 97 ALA A N 1
ATOM 738 C CA . ALA A 1 97 ? 8.112 -25.199 19.731 1.00 46.09 97 ALA A CA 1
ATOM 739 C C . ALA A 1 97 ? 8.286 -23.669 19.985 1.00 46.09 97 ALA A C 1
ATOM 741 O O . ALA A 1 97 ? 9.376 -23.116 19.973 1.00 46.09 97 ALA A O 1
ATOM 742 N N . THR A 1 98 ? 7.153 -23.031 20.328 1.00 42.62 98 THR A N 1
ATOM 743 C CA . THR A 1 98 ? 6.837 -22.283 21.580 1.00 42.62 98 THR A CA 1
ATOM 744 C C . THR A 1 98 ? 7.908 -21.433 22.297 1.00 42.62 98 THR A C 1
ATOM 746 O O . THR A 1 98 ? 8.918 -21.972 22.738 1.00 42.62 98 THR A O 1
ATOM 749 N N . SER A 1 99 ? 7.563 -20.199 22.700 1.00 55.41 99 SER A N 1
ATOM 750 C CA . SER A 1 99 ? 7.195 -19.885 24.105 1.00 55.41 99 SER A CA 1
ATOM 751 C C . SER A 1 99 ? 7.103 -18.387 24.405 1.00 55.41 99 SER A C 1
ATOM 753 O O . SER A 1 99 ? 7.957 -17.588 24.036 1.00 55.41 99 SER A O 1
ATOM 755 N N . SER A 1 100 ? 6.051 -18.058 25.149 1.00 66.75 100 SER A N 1
ATOM 756 C CA . SER A 1 100 ? 5.796 -16.818 25.873 1.00 66.75 100 SER A CA 1
ATOM 757 C C . SER A 1 100 ? 6.825 -16.552 26.976 1.00 66.75 100 SER A C 1
ATOM 759 O O . SER A 1 100 ? 7.196 -17.484 27.691 1.00 66.75 100 SER A O 1
ATOM 761 N N . LYS A 1 101 ? 7.153 -15.278 27.208 1.00 47.84 101 LYS A N 1
ATOM 762 C CA . LYS A 1 101 ? 7.034 -14.633 28.524 1.00 47.84 101 LYS A CA 1
ATOM 763 C C . LYS A 1 101 ? 7.029 -13.116 28.376 1.00 47.84 101 LYS A C 1
ATOM 765 O O . LYS A 1 101 ? 7.823 -12.619 27.551 1.00 47.84 101 LYS A O 1
#

Sequence (101 aa):
MNSELDSLCDVIVHLRKATKEAENNIEEPMDEDNLCTICYANEVAVVFHPCKHTSCRTCIKQQLMSCRECFYCKSNVESYSDIAPSSDMADTSAGGATSSK

pLDDT: mean 83.64, std 17.52, range [38.09, 97.19]

Secondary structure (DSSP, 8-state):
--HHHHHHHHHHHHHHHHHHHHHH-------GGGB-TTTSSSB--EEEETT--EE-HHHHHHHHHH--B-TTT--B--EEEEPPP----------------

Foldseek 3Di:
DPVVVVVVVVVVVVVVVVVVVVVVPPDPPDPQVQAFPVPSPDGWWKAFPPVRDIGDPVVCVVCVVPPQADPPPRHGGPDMDTDPPPPPDDDDDDDDDDDDD

Organism: Ciona savignyi (NCBI:txid51511)

Radius of gyration: 22.2 Å; chains: 1; bounding box: 28×50×71 Å

InterPro domains:
  IPR001841 Zinc finger, RING-type [PS50089] (36-74)
  IPR013083 Zinc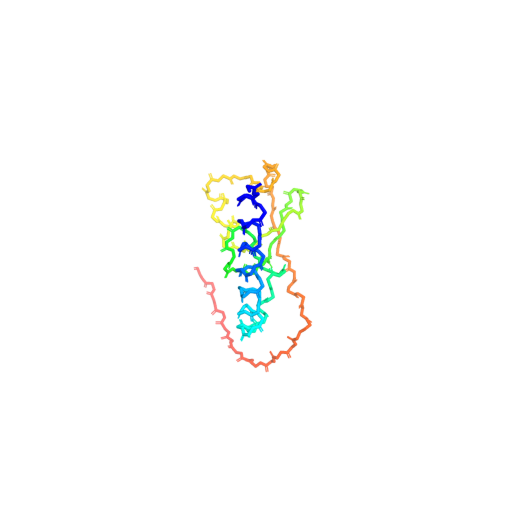 finger, RING/FYVE/PHD-type [G3DSA:3.30.40.10] (27-85)
  IPR045129 E3 ubiquitin-protein ligase RNF123/RKP/RSPRY1 [PTHR13363] (23-82)